Protein AF-A0A7S0VDM8-F1 (afdb_monomer_lite)

Foldseek 3Di:
DAAAAEWDKDAPDQEAEDEAPPFKDKDQQRIGTPGGPDDPGDPVSVPWQKAKDKDFDPPFDCVQFAPDDWGQDSNGMIMGGTDHPHWAKTKIWMWMAIDPDCPPNHDGIDGTRIHMYGHDYDDDDDDDDDDPDPPPPPDPDD

Structure (mmCIF, N/CA/C/O backbone):
data_AF-A0A7S0VDM8-F1
#
_entry.id   AF-A0A7S0VDM8-F1
#
loop_
_atom_site.group_PDB
_atom_site.id
_atom_site.type_symbol
_atom_site.label_atom_id
_atom_site.label_alt_id
_atom_site.label_comp_id
_atom_site.label_asym_id
_atom_site.label_entity_id
_atom_site.label_seq_id
_atom_site.pdbx_PDB_ins_code
_atom_site.Cartn_x
_atom_site.Cartn_y
_atom_site.Cartn_z
_atom_site.occupancy
_atom_site.B_iso_or_equiv
_atom_site.auth_seq_id
_atom_site.auth_comp_id
_atom_site.auth_asym_id
_atom_site.auth_atom_id
_atom_site.pdbx_PDB_model_num
ATOM 1 N N . THR A 1 1 ? 18.627 -6.618 -29.955 1.00 68.62 1 THR A N 1
ATOM 2 C CA . THR A 1 1 ? 18.172 -7.361 -28.761 1.00 68.62 1 THR A CA 1
ATOM 3 C C . THR A 1 1 ? 17.054 -6.570 -28.115 1.00 68.62 1 THR A C 1
ATOM 5 O O . THR A 1 1 ? 17.016 -5.361 -28.305 1.00 68.62 1 THR A O 1
ATOM 8 N N . HIS A 1 2 ? 16.111 -7.232 -27.447 1.00 74.62 2 HIS A N 1
ATOM 9 C CA . HIS A 1 2 ? 15.037 -6.544 -26.723 1.00 74.62 2 HIS A CA 1
ATOM 10 C C . HIS A 1 2 ? 15.584 -5.845 -25.465 1.00 74.62 2 HIS A C 1
ATOM 12 O O . HIS A 1 2 ? 16.539 -6.347 -24.862 1.00 74.62 2 HIS A O 1
ATOM 18 N N . VAL A 1 3 ? 14.975 -4.719 -25.083 1.00 82.69 3 VAL A N 1
ATOM 19 C CA . VAL A 1 3 ? 15.258 -3.961 -23.854 1.00 82.69 3 VAL A CA 1
ATOM 20 C C . VAL A 1 3 ? 13.931 -3.752 -23.133 1.00 82.69 3 VAL A C 1
ATOM 22 O O . VAL A 1 3 ? 13.029 -3.174 -23.727 1.00 82.69 3 VAL A O 1
ATOM 25 N N . ASN A 1 4 ? 13.819 -4.224 -21.892 1.00 84.44 4 ASN A N 1
ATOM 26 C CA . ASN A 1 4 ? 12.605 -4.071 -21.090 1.00 84.44 4 ASN A CA 1
ATOM 27 C C . ASN A 1 4 ? 12.342 -2.606 -20.725 1.00 84.44 4 ASN A C 1
ATOM 29 O O . ASN A 1 4 ? 13.269 -1.923 -20.281 1.00 84.44 4 ASN A O 1
ATOM 33 N N . GLN A 1 5 ? 11.109 -2.130 -20.858 1.00 83.88 5 GLN A N 1
ATOM 34 C CA . GLN A 1 5 ? 10.720 -0.819 -20.349 1.00 83.88 5 GLN A CA 1
ATOM 35 C C . GLN A 1 5 ? 9.987 -0.910 -19.013 1.00 83.88 5 GLN A C 1
ATOM 37 O O . GLN A 1 5 ? 9.049 -1.679 -18.859 1.00 83.88 5 GLN A O 1
ATOM 42 N N . ALA A 1 6 ? 10.372 -0.023 -18.090 1.00 84.94 6 ALA A N 1
ATOM 43 C CA . ALA A 1 6 ? 9.760 0.058 -16.771 1.00 84.94 6 ALA A CA 1
ATOM 44 C C . ALA A 1 6 ? 8.237 0.255 -16.843 1.00 84.94 6 ALA A C 1
ATOM 46 O O . ALA A 1 6 ? 7.742 1.050 -17.661 1.00 84.94 6 ALA A O 1
ATOM 47 N N . PRO A 1 7 ? 7.488 -0.364 -15.918 1.00 88.38 7 PRO A N 1
ATOM 48 C CA . PRO A 1 7 ? 6.061 -0.159 -15.837 1.00 88.38 7 PRO A CA 1
ATOM 49 C C . PRO A 1 7 ? 5.757 1.232 -15.271 1.00 88.38 7 PRO A C 1
ATOM 51 O O . PRO A 1 7 ? 6.595 1.904 -14.662 1.00 88.38 7 PRO A O 1
ATOM 54 N N . SER A 1 8 ? 4.510 1.671 -15.430 1.00 87.12 8 SER A N 1
ATOM 55 C CA . SER A 1 8 ? 4.005 2.854 -14.737 1.00 87.12 8 SER A CA 1
ATOM 56 C C . SER A 1 8 ? 2.575 2.642 -14.265 1.00 87.12 8 SER A C 1
ATOM 58 O O . SER A 1 8 ? 1.845 1.789 -14.772 1.00 87.12 8 SER A O 1
ATOM 60 N N . PHE A 1 9 ? 2.165 3.403 -13.261 1.00 90.12 9 PHE A N 1
ATOM 61 C CA . PHE A 1 9 ? 0.812 3.345 -12.734 1.00 90.12 9 PHE A CA 1
ATOM 62 C C . PHE A 1 9 ? 0.418 4.696 -12.147 1.00 90.12 9 PHE A C 1
ATOM 64 O O . PHE A 1 9 ? 1.268 5.461 -11.691 1.00 90.12 9 PHE A O 1
ATOM 71 N N . GLY A 1 10 ? -0.877 4.989 -12.182 1.00 89.81 10 GLY A N 1
ATOM 72 C CA . GLY A 1 10 ? -1.482 6.054 -11.389 1.00 89.81 10 GLY A CA 1
ATOM 73 C C . GLY A 1 10 ? -2.213 5.466 -10.189 1.00 89.81 10 GLY A C 1
ATOM 74 O O . GLY A 1 10 ? -2.663 4.320 -10.245 1.00 89.81 10 GLY A O 1
ATOM 75 N N . THR A 1 11 ? -2.371 6.249 -9.126 1.00 91.62 11 THR A N 1
ATOM 76 C CA . THR A 1 11 ? -3.289 5.926 -8.028 1.00 91.62 11 THR A CA 1
ATOM 77 C C . THR A 1 11 ? -4.467 6.896 -8.024 1.00 91.62 11 THR A C 1
ATOM 79 O O . THR A 1 11 ? -4.327 8.056 -8.408 1.00 91.62 11 THR A O 1
ATOM 82 N N . GLN A 1 12 ? -5.640 6.434 -7.593 1.00 89.81 12 GLN A N 1
ATOM 83 C CA . GLN A 1 12 ? -6.819 7.290 -7.416 1.00 89.81 12 GLN A CA 1
ATOM 84 C C . GLN A 1 12 ? -6.624 8.313 -6.290 1.00 89.81 12 GLN A C 1
ATOM 86 O O . GLN A 1 12 ? -7.173 9.409 -6.346 1.00 89.81 12 GLN A O 1
ATOM 91 N N . SER A 1 13 ? -5.845 7.946 -5.272 1.00 92.12 13 SER A N 1
ATOM 92 C CA . SER A 1 13 ? -5.469 8.800 -4.148 1.00 92.12 13 SER A CA 1
ATOM 93 C C . SER A 1 13 ? -4.075 8.418 -3.644 1.00 92.12 13 SER A C 1
ATOM 95 O O . SER A 1 13 ? -3.599 7.307 -3.887 1.00 92.12 13 SER A O 1
ATOM 97 N N . GLN A 1 14 ? -3.422 9.336 -2.933 1.00 92.62 14 GLN A N 1
ATOM 98 C CA . GLN A 1 14 ? -2.223 9.057 -2.132 1.00 92.62 14 GLN A CA 1
ATOM 99 C C . GLN A 1 14 ? -2.544 8.946 -0.638 1.00 92.62 14 GLN A C 1
ATOM 101 O O . GLN A 1 14 ? -1.682 8.552 0.138 1.00 92.62 14 GLN A O 1
ATOM 106 N N . ASP A 1 15 ? -3.786 9.228 -0.248 1.00 95.06 15 ASP A N 1
ATOM 107 C CA . ASP A 1 15 ? -4.271 9.131 1.122 1.00 95.06 15 ASP A CA 1
ATOM 108 C C . ASP A 1 15 ? -5.532 8.263 1.153 1.00 95.06 15 ASP A C 1
ATOM 110 O O . ASP A 1 15 ? -6.509 8.516 0.440 1.00 95.06 15 ASP A O 1
ATOM 114 N N . VAL A 1 16 ? -5.497 7.210 1.962 1.00 95.75 16 VAL A N 1
ATOM 115 C CA . VAL A 1 16 ? -6.582 6.240 2.120 1.00 95.75 16 VAL A CA 1
ATOM 116 C C . VAL A 1 16 ? -7.003 6.216 3.578 1.00 95.75 16 VAL A C 1
ATOM 118 O O . VAL A 1 16 ? -6.170 6.025 4.460 1.00 95.75 16 VAL A O 1
ATOM 121 N N . GLU A 1 17 ? -8.298 6.381 3.835 1.00 95.25 17 GLU A N 1
ATOM 122 C CA . GLU A 1 17 ? -8.863 6.295 5.179 1.00 95.25 17 GLU A CA 1
ATOM 123 C C . GLU A 1 17 ? -9.666 5.005 5.351 1.00 95.25 17 GLU A C 1
ATOM 125 O O . GLU A 1 17 ? -10.490 4.645 4.508 1.00 95.25 17 GLU A O 1
ATOM 130 N N . VAL A 1 18 ? -9.424 4.308 6.460 1.00 95.69 18 VAL A N 1
ATOM 131 C CA . VAL A 1 18 ? -10.121 3.074 6.822 1.00 95.69 18 VAL A CA 1
ATOM 132 C C . VAL A 1 18 ? -10.518 3.132 8.298 1.00 95.69 18 VAL A C 1
ATOM 134 O O . VAL A 1 18 ? -9.663 3.395 9.136 1.00 95.69 18 VAL A O 1
ATOM 137 N N . PRO A 1 19 ? -11.777 2.870 8.676 1.00 93.94 19 PRO A N 1
ATOM 138 C CA . PRO A 1 19 ? -12.147 2.810 10.087 1.00 93.94 19 PRO A CA 1
ATOM 139 C C . PRO A 1 19 ? -11.452 1.646 10.805 1.00 93.94 19 PRO A C 1
ATOM 141 O O . PRO A 1 19 ? -11.382 0.539 10.266 1.00 93.94 19 PRO A O 1
ATOM 144 N N . GLN A 1 20 ? -10.995 1.844 12.045 1.00 92.12 20 GLN A N 1
ATOM 145 C CA . GLN A 1 20 ? -10.544 0.722 12.871 1.00 92.12 20 GLN A CA 1
ATOM 146 C C . GLN A 1 20 ? -11.669 -0.313 13.000 1.00 92.12 20 GLN A C 1
ATOM 148 O O . GLN A 1 20 ? -12.852 0.035 13.065 1.00 92.12 20 GLN A O 1
ATOM 153 N N . ASN A 1 21 ? -11.302 -1.591 13.072 1.00 90.19 21 ASN A N 1
ATOM 154 C CA . ASN A 1 21 ? -12.243 -2.713 13.136 1.00 90.19 21 ASN A CA 1
ATOM 155 C C . ASN A 1 21 ? -13.138 -2.890 11.890 1.00 90.19 21 ASN A C 1
ATOM 157 O O . ASN A 1 21 ? -14.109 -3.643 11.960 1.00 90.19 21 ASN A O 1
ATOM 161 N N . SER A 1 22 ? -12.830 -2.261 10.744 1.00 88.25 22 SER A N 1
ATOM 162 C CA . SER A 1 22 ? -13.581 -2.472 9.491 1.00 88.25 22 SER A CA 1
ATOM 163 C C . SER A 1 22 ? -13.435 -3.885 8.908 1.00 88.25 22 SER A C 1
ATOM 165 O O . SER A 1 22 ? -14.129 -4.234 7.954 1.00 88.25 22 SER A O 1
ATOM 167 N N . GLY A 1 23 ? -12.542 -4.711 9.462 1.00 86.00 23 GLY A N 1
ATOM 168 C CA . GLY A 1 23 ? -12.176 -5.994 8.876 1.00 86.00 23 GLY A CA 1
ATOM 169 C C . GLY A 1 23 ? -11.306 -5.758 7.648 1.00 86.00 23 GLY A C 1
ATOM 170 O O . GLY A 1 23 ? -10.162 -5.348 7.799 1.00 86.00 23 GLY A O 1
ATOM 171 N N . GLY A 1 24 ? -11.840 -6.014 6.450 1.00 90.69 24 GLY A N 1
ATOM 172 C CA . GLY A 1 24 ? -11.172 -5.738 5.177 1.00 90.69 24 GLY A CA 1
ATOM 173 C C . GLY A 1 24 ? -11.949 -4.745 4.325 1.00 90.69 24 GLY A C 1
ATOM 174 O O . GLY A 1 24 ? -13.117 -4.974 4.022 1.00 90.69 24 GLY A O 1
ATOM 175 N N . THR A 1 25 ? -11.275 -3.671 3.921 1.00 95.81 25 THR A N 1
ATOM 176 C CA . THR A 1 25 ? -11.815 -2.653 3.016 1.00 95.81 25 THR A CA 1
ATOM 177 C C . THR A 1 25 ? -11.140 -2.770 1.656 1.00 95.81 25 THR A C 1
ATOM 179 O O . THR A 1 25 ? -9.911 -2.836 1.577 1.00 95.81 25 THR A O 1
ATOM 182 N N . GLU A 1 26 ? -11.943 -2.783 0.593 1.00 96.50 26 GLU A N 1
ATOM 183 C CA . GLU A 1 26 ? -11.479 -2.889 -0.792 1.00 96.50 26 GLU A CA 1
ATOM 184 C C . GLU A 1 26 ? -11.707 -1.574 -1.546 1.00 96.50 26 GLU A C 1
ATOM 186 O O . GLU A 1 26 ? -12.794 -0.997 -1.502 1.00 96.50 26 GLU A O 1
ATOM 191 N N . PHE A 1 27 ? -10.689 -1.127 -2.277 1.00 96.00 27 PHE A N 1
ATOM 192 C CA . PHE A 1 27 ? -10.737 0.046 -3.145 1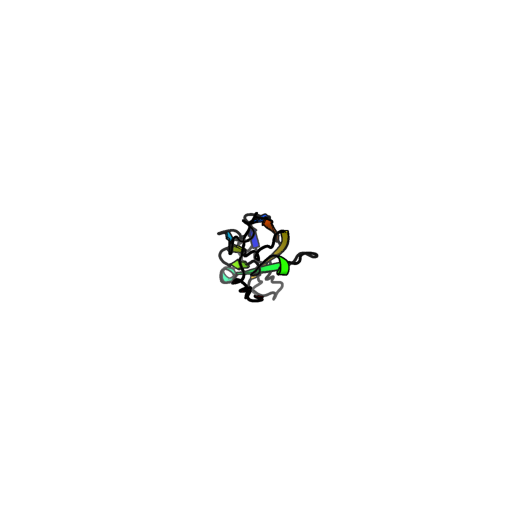.00 96.00 27 PHE A CA 1
ATOM 193 C C . PHE A 1 27 ? -10.503 -0.406 -4.589 1.00 96.00 27 PHE A C 1
ATOM 195 O O . PHE A 1 27 ? -9.366 -0.559 -5.045 1.00 96.00 27 PHE A O 1
ATOM 202 N N . ALA A 1 28 ? -11.596 -0.684 -5.301 1.00 94.50 28 ALA A N 1
ATOM 203 C CA . ALA A 1 28 ? -11.546 -1.136 -6.687 1.00 94.50 28 ALA A CA 1
ATOM 204 C C . ALA A 1 28 ? -11.005 -0.036 -7.616 1.00 94.50 28 ALA A C 1
ATOM 206 O O . ALA A 1 28 ? -11.402 1.125 -7.527 1.00 94.50 28 ALA A O 1
ATOM 207 N N . GLY A 1 29 ? -10.107 -0.413 -8.530 1.00 91.19 29 GLY A N 1
ATOM 208 C CA . GLY A 1 29 ? -9.478 0.526 -9.465 1.00 91.19 29 GLY A CA 1
ATOM 209 C C . GLY A 1 29 ? -8.538 1.540 -8.805 1.00 91.19 29 GLY A C 1
ATOM 210 O O . GLY A 1 29 ? -8.209 2.543 -9.436 1.00 91.19 29 GLY A O 1
ATOM 211 N N . PHE A 1 30 ? -8.116 1.296 -7.558 1.00 94.62 30 PHE A N 1
ATOM 212 C CA . PHE A 1 30 ? -7.226 2.180 -6.808 1.00 94.62 30 PHE A CA 1
ATOM 213 C C . PHE A 1 30 ? -5.930 2.472 -7.564 1.00 94.62 30 PHE A C 1
ATOM 215 O O . PHE A 1 30 ? -5.570 3.634 -7.722 1.00 94.62 30 PHE A O 1
ATOM 222 N N . ALA A 1 31 ? -5.245 1.437 -8.049 1.00 93.75 31 ALA A N 1
ATOM 223 C CA . ALA A 1 31 ? -4.115 1.580 -8.951 1.00 93.75 31 ALA A CA 1
ATOM 224 C C . ALA A 1 31 ? -4.581 1.334 -10.387 1.00 93.75 31 ALA A C 1
ATOM 226 O O . ALA A 1 31 ? -5.220 0.330 -10.681 1.00 93.75 31 ALA A O 1
ATOM 227 N N . THR A 1 32 ? -4.244 2.237 -11.298 1.00 91.25 32 THR A N 1
ATOM 228 C CA . THR A 1 32 ? -4.456 2.045 -12.733 1.00 91.25 32 THR A CA 1
ATOM 229 C C . THR A 1 32 ? -3.094 1.831 -13.382 1.00 91.25 32 THR A C 1
ATOM 231 O O . THR A 1 32 ? -2.345 2.802 -13.533 1.00 91.25 32 THR A O 1
ATOM 234 N N . PRO A 1 33 ? -2.734 0.583 -13.735 1.00 82.06 33 PRO A N 1
ATOM 235 C CA . PRO A 1 33 ? -1.544 0.317 -14.524 1.00 82.06 33 PRO A CA 1
ATOM 236 C C . PRO A 1 33 ? -1.629 1.057 -15.856 1.00 82.06 33 PRO A C 1
ATOM 238 O O . PRO A 1 33 ? -2.444 0.726 -16.717 1.00 82.06 33 PRO A O 1
ATOM 241 N N . ASN A 1 34 ? -0.763 2.044 -16.037 1.00 76.56 34 ASN A N 1
ATOM 242 C CA . ASN A 1 34 ? -0.523 2.637 -17.338 1.00 76.56 34 ASN A CA 1
ATOM 243 C C . ASN A 1 34 ? 0.641 1.850 -17.899 1.00 76.56 34 ASN A C 1
ATOM 245 O O . ASN A 1 34 ? 1.804 2.140 -17.604 1.00 76.56 34 ASN A O 1
ATOM 249 N N . LYS A 1 35 ? 0.329 0.768 -18.608 1.00 64.81 35 LYS A N 1
ATOM 250 C CA . LYS A 1 35 ? 1.399 -0.060 -19.128 1.00 64.81 35 LYS A CA 1
ATOM 251 C C . LYS A 1 35 ? 2.305 0.816 -20.024 1.00 64.81 35 LYS A C 1
ATOM 253 O O . LYS A 1 35 ? 1.803 1.556 -20.870 1.00 64.81 35 LYS A O 1
ATOM 258 N N . TRP A 1 36 ? 3.606 0.775 -19.718 1.00 64.81 36 TRP A N 1
ATOM 259 C CA . TRP A 1 36 ? 4.755 1.370 -20.425 1.00 64.81 36 TRP A CA 1
ATOM 260 C C . TRP A 1 36 ? 4.627 2.879 -20.735 1.00 64.81 36 TRP A C 1
ATOM 262 O O . TRP A 1 36 ? 4.097 3.297 -21.764 1.00 64.81 36 TRP A O 1
ATOM 272 N N . ALA A 1 37 ? 5.178 3.721 -19.849 1.00 50.72 37 ALA A N 1
ATOM 273 C CA . ALA A 1 37 ? 5.112 5.193 -19.903 1.00 50.72 37 ALA A CA 1
ATOM 274 C C . ALA A 1 37 ? 5.774 5.859 -21.130 1.00 50.72 37 ALA A C 1
ATOM 276 O O . ALA A 1 37 ? 5.746 7.084 -21.248 1.00 50.72 37 ALA A O 1
ATOM 277 N N . SER A 1 38 ? 6.372 5.098 -22.048 1.00 46.66 38 SER A N 1
ATOM 278 C CA . SER A 1 38 ? 7.155 5.643 -23.160 1.00 46.66 38 SER A CA 1
ATOM 279 C C . SER A 1 38 ? 6.799 4.919 -24.454 1.00 46.66 38 SER A C 1
ATOM 281 O O . SER A 1 38 ? 7.143 3.759 -24.607 1.00 46.66 38 SER A O 1
ATOM 283 N N . MET A 1 39 ? 6.107 5.602 -25.375 1.00 46.12 39 MET A N 1
ATOM 284 C CA . MET A 1 39 ? 5.930 5.213 -26.786 1.00 46.12 39 MET A CA 1
ATOM 285 C C . MET A 1 39 ? 5.776 3.706 -27.030 1.00 46.12 39 MET A C 1
ATOM 287 O O . MET A 1 39 ? 6.705 3.108 -27.550 1.00 46.12 39 MET A O 1
ATOM 291 N N . LYS A 1 40 ? 4.605 3.131 -26.710 1.00 42.28 40 LYS A N 1
ATOM 292 C CA . LYS A 1 40 ? 4.164 1.797 -27.161 1.00 42.28 40 LYS A CA 1
ATOM 293 C C . LYS A 1 40 ? 5.349 0.824 -27.257 1.00 42.28 40 LYS A C 1
ATOM 295 O O . LYS A 1 40 ? 5.882 0.616 -28.353 1.00 42.28 40 LYS A O 1
ATOM 300 N N . GLY A 1 41 ? 5.785 0.304 -26.110 1.00 52.12 41 GLY A N 1
ATOM 301 C CA . GLY A 1 41 ? 6.821 -0.719 -26.074 1.00 52.12 41 GLY A CA 1
ATOM 302 C C . GLY A 1 41 ? 6.551 -1.810 -27.110 1.00 52.12 41 GLY A C 1
ATOM 303 O O . GLY A 1 41 ? 5.408 -1.973 -27.569 1.00 52.12 41 GLY A O 1
ATOM 304 N N . PRO A 1 42 ? 7.586 -2.519 -27.583 1.00 60.19 42 PRO A N 1
ATOM 305 C CA . PRO A 1 42 ? 7.376 -3.537 -28.595 1.00 60.19 42 PRO A CA 1
ATOM 306 C C . PRO A 1 42 ? 6.304 -4.527 -28.084 1.00 60.19 42 PRO A C 1
ATOM 308 O O . PRO A 1 42 ? 6.241 -4.786 -26.883 1.00 60.19 42 PRO A O 1
ATOM 311 N N . PRO A 1 43 ? 5.424 -5.071 -28.951 1.00 61.97 43 PRO A N 1
ATOM 312 C CA . PRO A 1 43 ? 4.225 -5.821 -28.535 1.00 61.97 43 PRO A CA 1
ATOM 313 C C . PRO A 1 43 ? 4.470 -6.978 -27.550 1.00 61.97 43 PRO A C 1
ATOM 315 O O . PRO A 1 43 ? 3.545 -7.491 -26.929 1.00 61.97 43 PRO A O 1
ATOM 318 N N . ASN A 1 44 ? 5.721 -7.416 -27.419 1.00 65.69 44 ASN A N 1
ATOM 319 C CA . ASN A 1 44 ? 6.161 -8.418 -26.461 1.00 65.69 44 ASN A CA 1
ATOM 320 C C . ASN A 1 44 ? 6.262 -7.916 -25.002 1.00 65.69 44 ASN A C 1
ATOM 322 O O . ASN A 1 44 ? 6.662 -8.704 -24.150 1.00 65.69 44 ASN A O 1
ATOM 326 N N . GLU A 1 45 ? 5.900 -6.668 -24.698 1.00 70.56 45 GLU A N 1
ATOM 327 C CA . GLU A 1 45 ? 5.744 -6.171 -23.320 1.00 70.56 45 GLU A CA 1
ATOM 328 C C . GLU A 1 45 ? 4.305 -6.297 -22.789 1.00 70.56 45 GLU A C 1
ATOM 330 O O . GLU A 1 45 ? 4.075 -6.278 -21.580 1.00 70.56 45 GLU A O 1
ATOM 335 N N . ASP A 1 46 ? 3.320 -6.523 -23.667 1.00 70.25 46 ASP A N 1
ATOM 336 C CA . ASP A 1 46 ? 1.913 -6.705 -23.276 1.00 70.25 46 ASP A CA 1
ATOM 337 C C . ASP A 1 46 ? 1.691 -7.939 -22.393 1.00 70.25 46 ASP A C 1
ATOM 339 O O . ASP A 1 46 ? 0.750 -7.973 -21.590 1.00 70.25 46 ASP A O 1
ATOM 343 N N . VAL A 1 47 ? 2.577 -8.928 -22.539 1.00 72.75 47 VAL A N 1
ATOM 344 C CA . VAL A 1 47 ? 2.540 -10.235 -21.870 1.00 72.75 47 VAL A CA 1
ATOM 345 C C . VAL A 1 47 ? 3.272 -10.264 -20.529 1.00 72.75 47 VAL A C 1
ATOM 347 O O . VAL A 1 47 ? 3.238 -11.290 -19.849 1.00 72.75 47 VAL A O 1
ATOM 350 N N . GLN A 1 48 ? 3.929 -9.173 -20.135 1.00 78.75 48 GLN A N 1
ATOM 351 C CA . GLN A 1 48 ? 4.613 -9.110 -18.849 1.00 78.75 48 GLN A CA 1
ATOM 352 C C . GLN A 1 48 ? 3.608 -9.049 -17.695 1.00 78.75 48 GLN A C 1
ATOM 354 O O . GLN A 1 48 ? 2.563 -8.391 -17.773 1.00 78.75 48 GLN A O 1
ATOM 359 N N . ALA A 1 49 ? 3.921 -9.774 -16.624 1.00 84.81 49 ALA A N 1
ATOM 360 C CA . ALA A 1 49 ? 3.115 -9.804 -15.413 1.00 84.81 49 ALA A CA 1
ATOM 361 C C . ALA A 1 49 ? 3.471 -8.608 -14.531 1.00 84.81 49 ALA A C 1
ATOM 363 O O . ALA A 1 49 ? 4.648 -8.310 -14.377 1.00 84.81 49 ALA A O 1
ATOM 364 N N . LEU A 1 50 ? 2.460 -7.962 -13.946 1.00 88.19 50 LEU A N 1
ATOM 365 C CA . LEU A 1 50 ? 2.635 -6.808 -13.069 1.00 88.19 50 LEU A CA 1
ATOM 366 C C . LEU A 1 50 ? 2.339 -7.183 -11.616 1.00 88.19 50 LEU A C 1
ATOM 368 O O . LEU A 1 50 ? 1.275 -7.731 -11.316 1.00 88.19 50 LEU A O 1
ATOM 372 N N . GLU A 1 51 ? 3.252 -6.821 -10.729 1.00 92.75 51 GLU A N 1
ATOM 373 C CA . GLU A 1 51 ? 3.128 -6.905 -9.278 1.00 92.75 51 GLU A CA 1
ATOM 374 C C . GLU A 1 51 ? 3.267 -5.507 -8.660 1.00 92.75 51 GLU A C 1
ATOM 376 O O . GLU A 1 51 ? 3.913 -4.627 -9.228 1.00 92.75 51 GLU A O 1
ATOM 381 N N . PHE A 1 52 ? 2.664 -5.293 -7.490 1.00 93.94 52 PHE A N 1
ATOM 382 C CA . PHE A 1 52 ? 2.853 -4.080 -6.701 1.00 93.94 52 PHE A CA 1
ATOM 383 C C . PHE A 1 52 ? 3.589 -4.404 -5.408 1.00 93.94 52 PHE A C 1
ATOM 385 O O . PHE A 1 52 ? 3.154 -5.251 -4.630 1.00 93.94 52 PHE A O 1
ATOM 392 N N . VAL A 1 53 ? 4.682 -3.690 -5.170 1.00 94.00 53 VAL A N 1
ATOM 393 C CA . VAL A 1 53 ? 5.545 -3.866 -4.005 1.00 94.00 53 VAL A CA 1
ATOM 394 C C . VAL A 1 53 ? 5.346 -2.691 -3.059 1.00 94.00 53 VAL A C 1
ATOM 396 O O . VAL A 1 53 ? 5.352 -1.534 -3.482 1.00 94.00 53 VAL A O 1
ATOM 399 N N . PHE A 1 54 ? 5.168 -3.002 -1.777 1.00 93.19 54 PHE A N 1
ATOM 400 C CA . PHE A 1 54 ? 5.063 -2.031 -0.694 1.00 93.19 54 PHE A CA 1
ATOM 401 C C . PHE A 1 54 ? 6.374 -1.998 0.093 1.00 93.19 54 PHE A C 1
ATOM 403 O O . PHE A 1 54 ? 6.780 -3.002 0.675 1.00 93.19 54 PHE A O 1
ATOM 410 N N . GLU A 1 55 ? 6.996 -0.829 0.162 1.00 91.44 55 GLU A N 1
ATOM 411 C CA . GLU A 1 55 ? 8.116 -0.527 1.049 1.00 91.44 55 GLU A CA 1
ATOM 412 C C . GLU A 1 55 ? 7.636 0.419 2.152 1.00 91.44 55 GLU A C 1
ATOM 414 O O . GLU A 1 55 ? 6.874 1.355 1.906 1.00 91.44 55 GLU A O 1
ATOM 419 N N . TYR A 1 56 ? 8.060 0.192 3.391 1.00 86.81 56 TYR A N 1
ATOM 420 C CA . TYR A 1 56 ? 7.704 1.085 4.492 1.00 86.81 56 TYR A CA 1
ATOM 421 C C . TYR A 1 56 ? 8.558 2.346 4.434 1.00 86.81 56 TYR A C 1
ATOM 423 O O . TYR A 1 56 ? 9.778 2.269 4.298 1.00 86.81 56 TYR A O 1
ATOM 431 N N . ALA A 1 57 ? 7.928 3.512 4.570 1.00 80.38 57 ALA A N 1
ATOM 432 C CA . ALA A 1 57 ? 8.685 4.741 4.750 1.00 80.38 57 ALA A CA 1
ATOM 433 C C . ALA A 1 57 ? 9.378 4.725 6.125 1.00 80.38 57 ALA A C 1
ATOM 435 O O . ALA A 1 57 ? 8.787 4.265 7.109 1.00 80.38 57 ALA A O 1
ATOM 436 N N . GLU A 1 58 ? 10.606 5.247 6.203 1.00 74.50 58 GLU A N 1
ATOM 437 C CA . GLU A 1 58 ? 11.374 5.318 7.453 1.00 74.50 58 GLU A CA 1
ATOM 438 C C . GLU A 1 58 ? 10.542 5.901 8.609 1.00 74.50 58 GLU A C 1
ATOM 440 O O . GLU A 1 58 ? 9.831 6.896 8.453 1.00 74.50 58 GLU A O 1
ATOM 445 N N . GLY A 1 59 ? 10.621 5.261 9.781 1.00 69.25 59 GLY A N 1
ATOM 446 C CA . GLY A 1 59 ? 9.872 5.664 10.976 1.00 69.25 59 GLY A CA 1
ATOM 447 C C . GLY A 1 59 ? 8.417 5.183 11.035 1.00 69.25 59 GLY A C 1
ATOM 448 O O . GLY A 1 59 ? 7.711 5.543 11.975 1.00 69.25 59 GLY A O 1
ATOM 449 N N . SER A 1 60 ? 7.966 4.364 10.080 1.00 70.56 60 SER A N 1
ATOM 450 C CA . SER A 1 60 ? 6.647 3.720 10.122 1.00 70.56 60 SER A CA 1
ATOM 451 C C . SER A 1 60 ? 6.741 2.297 10.693 1.00 70.56 60 SER A C 1
ATOM 453 O O . SER A 1 60 ? 7.601 1.531 10.265 1.00 70.56 60 SER A O 1
ATOM 455 N N . ASP A 1 61 ? 5.842 1.922 11.613 1.00 71.75 61 ASP A N 1
ATOM 456 C CA . ASP A 1 61 ? 5.694 0.537 12.101 1.00 71.75 61 ASP A CA 1
ATOM 457 C C . ASP A 1 61 ? 4.313 -0.037 11.706 1.00 71.75 61 ASP A C 1
ATOM 459 O O . ASP A 1 61 ? 3.324 0.117 12.429 1.00 71.75 61 ASP A O 1
ATOM 463 N N . PRO A 1 62 ? 4.211 -0.674 10.530 1.00 72.06 62 PRO A N 1
ATOM 464 C CA . PRO A 1 62 ? 2.961 -1.197 9.978 1.00 72.06 62 PRO A CA 1
ATOM 465 C C . PRO A 1 62 ? 2.486 -2.474 10.673 1.00 72.06 62 PRO A C 1
ATOM 467 O O . PRO A 1 62 ? 1.284 -2.744 10.680 1.00 72.06 62 PRO A O 1
ATOM 470 N N . ALA A 1 63 ? 3.398 -3.255 11.270 1.00 74.12 63 ALA A N 1
ATOM 471 C CA . ALA A 1 63 ? 3.057 -4.501 11.964 1.00 74.12 63 ALA A CA 1
ATOM 472 C C . ALA A 1 63 ? 2.158 -4.236 13.180 1.00 74.12 63 ALA A C 1
ATOM 474 O O . ALA A 1 63 ? 1.434 -5.107 13.657 1.00 74.12 63 ALA A O 1
ATOM 475 N N . LEU A 1 64 ? 2.184 -2.998 13.666 1.00 80.44 64 LEU A N 1
ATOM 476 C CA . LEU A 1 64 ? 1.333 -2.517 14.731 1.00 80.44 64 LEU A CA 1
ATOM 477 C C . LEU A 1 64 ? -0.052 -2.054 14.252 1.00 80.44 64 LEU A C 1
ATOM 479 O O . LEU A 1 64 ? -0.950 -1.958 15.081 1.00 80.44 64 LEU A O 1
ATOM 483 N N . LEU A 1 65 ? -0.267 -1.770 12.968 1.00 90.12 65 LEU A N 1
ATOM 484 C CA . LEU A 1 65 ? -1.511 -1.146 12.502 1.00 90.12 65 LEU A CA 1
ATOM 485 C C . LEU A 1 65 ? -2.433 -2.097 11.728 1.00 90.12 65 LEU A C 1
ATOM 487 O O . LEU A 1 65 ? -3.651 -1.914 11.746 1.00 90.12 65 LEU A O 1
ATOM 491 N N . PHE A 1 66 ? -1.881 -3.129 11.090 1.00 93.00 66 PHE A N 1
ATOM 492 C CA . PHE A 1 66 ? -2.631 -4.014 10.198 1.00 93.00 66 PHE A CA 1
ATOM 493 C C . PHE A 1 66 ? -2.633 -5.471 10.672 1.00 93.00 66 PHE A C 1
ATOM 495 O O . PHE A 1 66 ? -1.637 -5.960 11.200 1.00 93.00 66 PHE A O 1
ATOM 502 N N . ALA A 1 67 ? -3.762 -6.162 10.484 1.00 92.62 67 ALA A N 1
ATOM 503 C CA . ALA A 1 67 ? -3.877 -7.602 10.720 1.00 92.62 67 ALA A CA 1
ATOM 504 C C . ALA A 1 67 ? -3.185 -8.403 9.605 1.00 92.62 67 ALA A C 1
ATOM 506 O O . ALA A 1 67 ? -2.486 -9.369 9.889 1.00 92.62 67 ALA A O 1
ATOM 507 N N . ASP A 1 68 ? -3.344 -7.939 8.361 1.00 91.69 68 ASP A N 1
ATOM 508 C CA . ASP A 1 68 ? -2.608 -8.389 7.180 1.00 91.69 68 ASP A CA 1
ATOM 509 C C . ASP A 1 68 ? -1.951 -7.168 6.528 1.00 91.69 68 ASP A C 1
ATOM 511 O O . ASP A 1 68 ? -2.557 -6.094 6.486 1.00 91.69 68 ASP A O 1
ATOM 515 N N . ALA A 1 69 ? -0.750 -7.319 5.966 1.00 91.31 69 ALA A N 1
ATOM 516 C CA . ALA A 1 69 ? -0.122 -6.237 5.210 1.00 91.31 69 ALA A CA 1
ATOM 517 C C . ALA A 1 69 ? -1.042 -5.753 4.061 1.00 91.31 69 ALA A C 1
ATOM 519 O O . ALA A 1 69 ? -1.649 -6.590 3.384 1.00 91.31 69 ALA A O 1
ATOM 520 N N . PRO A 1 70 ? -1.150 -4.430 3.814 1.00 94.56 70 PRO A N 1
ATOM 521 C CA . PRO A 1 70 ? -1.887 -3.914 2.665 1.00 94.56 70 PRO A CA 1
ATOM 522 C C . PRO A 1 70 ? -1.362 -4.490 1.347 1.00 94.56 70 PRO A C 1
ATOM 524 O O . PRO A 1 70 ? -0.157 -4.678 1.183 1.00 94.56 70 PRO A O 1
ATOM 527 N N . VAL A 1 71 ? -2.266 -4.742 0.401 1.00 94.88 71 VAL A N 1
ATOM 528 C CA . VAL A 1 71 ? -1.929 -5.330 -0.903 1.00 94.88 71 VAL A CA 1
ATOM 529 C C . VAL A 1 71 ? -2.654 -4.606 -2.027 1.00 94.88 71 VAL A C 1
ATOM 531 O O . VAL A 1 71 ? -3.829 -4.272 -1.893 1.00 94.88 71 VAL A O 1
ATOM 534 N N . ILE A 1 72 ? -1.969 -4.392 -3.152 1.00 95.81 72 ILE A N 1
ATOM 535 C CA . ILE A 1 72 ? -2.598 -4.006 -4.420 1.00 95.81 72 ILE A CA 1
ATOM 536 C C . ILE A 1 72 ? -2.499 -5.198 -5.363 1.00 95.81 72 ILE A C 1
ATOM 538 O O . ILE A 1 72 ? -1.406 -5.653 -5.695 1.00 95.81 72 ILE A O 1
ATOM 542 N N . PHE A 1 73 ? -3.645 -5.711 -5.797 1.00 93.00 73 PHE A N 1
ATOM 543 C CA . PHE A 1 73 ? -3.693 -6.780 -6.788 1.00 93.00 73 PHE A CA 1
ATOM 544 C C . PHE A 1 73 ? -3.385 -6.251 -8.193 1.00 93.00 73 PHE A C 1
ATOM 546 O O . PHE A 1 73 ? -3.549 -5.067 -8.482 1.00 93.00 73 PHE A O 1
ATOM 553 N N . SER A 1 74 ? -3.006 -7.142 -9.110 1.00 88.19 74 SER A N 1
ATOM 554 C CA . SER A 1 74 ? -2.682 -6.791 -10.504 1.00 88.19 74 SER A CA 1
ATOM 555 C C . SER A 1 74 ? -3.843 -6.143 -11.272 1.00 88.19 74 SER A C 1
ATOM 557 O O . SER A 1 74 ? -3.616 -5.418 -12.238 1.00 88.19 74 SER A O 1
ATOM 559 N N . ASN A 1 75 ? -5.087 -6.352 -10.825 1.00 87.81 75 ASN A N 1
ATOM 560 C CA . ASN A 1 75 ? -6.272 -5.667 -11.349 1.00 87.81 75 ASN A CA 1
ATOM 561 C C . ASN A 1 75 ? -6.438 -4.225 -10.823 1.00 87.81 75 ASN A C 1
ATOM 563 O O . AS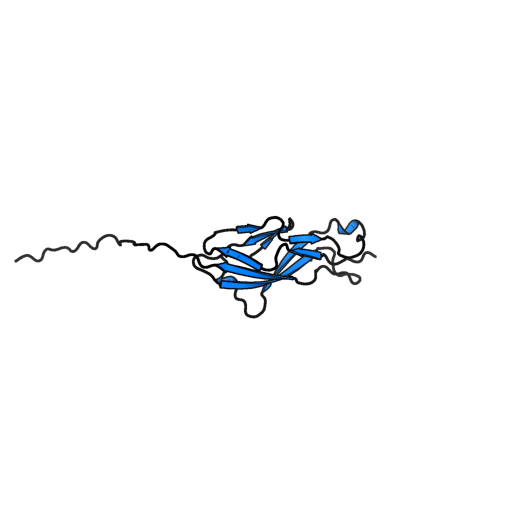N A 1 75 ? -7.425 -3.573 -11.155 1.00 87.81 75 ASN A O 1
ATOM 567 N N . GLY A 1 76 ? -5.522 -3.752 -9.974 1.00 91.75 76 GLY A N 1
ATOM 568 C CA . GLY A 1 76 ? -5.542 -2.414 -9.400 1.00 91.75 76 GLY A CA 1
ATOM 569 C C . GLY A 1 76 ? -6.298 -2.268 -8.081 1.00 91.75 76 GLY A C 1
ATOM 570 O O . GLY A 1 76 ? -6.413 -1.155 -7.576 1.00 91.75 76 GLY A O 1
ATOM 571 N N . THR A 1 77 ? -6.841 -3.346 -7.514 1.00 95.31 77 THR A N 1
ATOM 572 C CA . THR A 1 77 ? -7.622 -3.275 -6.268 1.00 95.31 77 THR A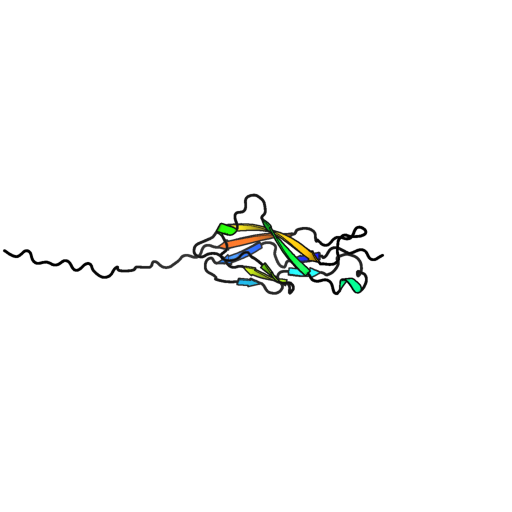 CA 1
ATOM 573 C C . THR A 1 77 ? -6.699 -3.222 -5.058 1.00 95.31 77 THR A C 1
ATOM 575 O O . THR A 1 77 ? -5.932 -4.159 -4.844 1.00 95.31 77 THR A O 1
ATOM 578 N N . LEU A 1 78 ? -6.801 -2.160 -4.255 1.00 97.00 78 LEU A N 1
ATOM 579 C CA . LEU A 1 78 ? -6.149 -2.070 -2.946 1.00 97.00 78 LEU A CA 1
ATOM 580 C C . LEU A 1 78 ? -7.034 -2.735 -1.889 1.00 97.00 78 LEU A C 1
ATOM 582 O O . LEU A 1 78 ? -8.220 -2.422 -1.793 1.00 97.00 78 LEU A O 1
ATOM 586 N N . VAL A 1 79 ? -6.449 -3.598 -1.064 1.00 96.75 79 VAL A N 1
ATOM 587 C CA . VAL A 1 79 ? -7.102 -4.187 0.108 1.00 96.75 79 VAL A CA 1
ATOM 588 C C . VAL A 1 79 ? -6.332 -3.811 1.362 1.00 96.75 79 VAL A C 1
ATOM 590 O O . VAL A 1 79 ? -5.117 -3.995 1.442 1.00 96.75 79 VAL A O 1
ATOM 593 N N . VAL A 1 80 ? -7.060 -3.293 2.349 1.00 96.62 80 VAL A N 1
ATOM 594 C CA . VAL A 1 80 ? -6.517 -2.871 3.643 1.00 96.62 80 VAL A CA 1
ATOM 595 C C . VAL A 1 80 ? -7.269 -3.580 4.758 1.00 96.62 80 VAL A C 1
ATOM 597 O O . VAL A 1 80 ? -8.501 -3.562 4.785 1.00 96.62 80 VAL A O 1
ATOM 600 N N . ARG A 1 81 ? -6.526 -4.178 5.696 1.00 95.50 81 ARG A N 1
ATOM 601 C CA . ARG A 1 81 ? -7.082 -4.857 6.872 1.00 95.50 81 ARG A CA 1
ATOM 602 C C . ARG A 1 81 ? -6.471 -4.332 8.166 1.00 95.50 81 ARG A C 1
ATOM 604 O O . ARG A 1 81 ? -5.415 -4.818 8.574 1.00 95.50 81 ARG A O 1
ATOM 611 N N . PRO A 1 82 ? -7.095 -3.339 8.820 1.00 94.69 82 PRO A N 1
ATOM 612 C CA . PRO A 1 82 ? -6.631 -2.862 10.115 1.00 94.69 82 PRO A CA 1
ATOM 613 C C . PRO A 1 82 ? -6.671 -3.965 11.178 1.00 94.69 82 PRO A C 1
ATOM 615 O O . PRO A 1 82 ? -7.578 -4.799 11.191 1.00 94.69 82 PRO A O 1
ATOM 618 N N . ALA A 1 83 ? -5.707 -3.951 12.095 1.00 93.00 83 ALA A N 1
ATOM 619 C CA . ALA A 1 83 ? -5.763 -4.782 13.291 1.00 93.00 83 ALA A CA 1
ATOM 620 C C . ALA A 1 83 ? -6.858 -4.282 14.249 1.00 93.00 83 ALA A C 1
ATOM 622 O O . ALA A 1 83 ? -7.189 -3.093 14.273 1.00 93.00 83 ALA A O 1
ATOM 623 N N . LEU A 1 84 ? -7.419 -5.193 15.050 1.00 91.81 84 LEU A N 1
ATOM 624 C CA . LEU A 1 84 ? -8.443 -4.832 16.031 1.00 91.81 84 LEU A CA 1
ATOM 625 C C . LEU A 1 84 ? -7.884 -3.857 17.068 1.00 91.81 84 LEU A C 1
ATOM 627 O O . LEU A 1 84 ? -6.773 -4.039 17.564 1.00 91.81 84 LEU A O 1
ATOM 631 N N . ASP A 1 85 ? -8.673 -2.834 17.389 1.00 90.44 85 ASP A N 1
ATOM 632 C CA . ASP A 1 85 ? -8.362 -1.806 18.392 1.00 90.44 85 ASP A CA 1
ATOM 633 C C . ASP A 1 85 ? -7.074 -1.013 18.112 1.00 90.44 85 ASP A C 1
ATOM 635 O O . ASP A 1 85 ? -6.501 -0.389 19.009 1.00 90.44 85 ASP A O 1
ATOM 639 N N . ARG A 1 86 ? -6.611 -1.019 16.855 1.00 92.06 86 ARG A N 1
ATOM 640 C CA . ARG A 1 86 ? -5.468 -0.229 16.394 1.00 92.06 86 ARG A CA 1
ATOM 641 C C . ARG A 1 86 ? -5.945 0.909 15.502 1.00 92.06 86 ARG A C 1
ATOM 643 O O . ARG A 1 86 ? -6.784 0.720 14.628 1.00 92.06 86 ARG A O 1
ATOM 650 N N . PHE A 1 87 ? -5.367 2.082 15.716 1.00 92.12 87 PHE A N 1
ATOM 651 C CA . PHE A 1 87 ? -5.592 3.290 14.929 1.00 92.12 87 PHE A CA 1
ATOM 652 C C . PHE A 1 87 ? -4.279 4.061 14.793 1.00 92.12 87 PHE A C 1
ATOM 654 O O . PHE A 1 87 ? -3.342 3.859 15.570 1.00 92.12 87 PHE A O 1
ATOM 661 N N . GLY A 1 88 ? -4.213 4.942 13.802 1.00 92.00 88 GLY A N 1
ATOM 662 C CA . GLY A 1 88 ? -3.012 5.695 13.457 1.00 92.00 88 GLY A CA 1
ATOM 663 C C . GLY A 1 88 ? -2.777 5.722 11.954 1.00 92.00 88 GLY A C 1
ATOM 664 O O . GLY A 1 88 ? -3.597 5.240 11.181 1.00 92.00 88 GLY A O 1
ATOM 665 N N . ALA A 1 89 ? -1.644 6.272 11.534 1.00 91.31 89 ALA A N 1
ATOM 666 C CA . ALA A 1 89 ? -1.291 6.382 10.125 1.00 91.31 89 ALA A CA 1
ATOM 667 C C . ALA A 1 89 ? 0.045 5.698 9.839 1.00 91.31 89 ALA A C 1
ATOM 669 O O . ALA A 1 89 ? 0.956 5.707 10.666 1.00 91.31 89 ALA A O 1
ATOM 670 N N . THR A 1 90 ? 0.168 5.117 8.651 1.00 92.38 90 THR A N 1
ATOM 671 C CA . THR A 1 90 ? 1.411 4.537 8.132 1.00 92.38 90 THR A CA 1
ATOM 672 C C . THR A 1 90 ? 1.620 5.009 6.704 1.00 92.38 90 THR A C 1
ATOM 674 O O . THR A 1 90 ? 0.664 5.112 5.935 1.00 92.38 90 THR A O 1
ATOM 677 N N . ARG A 1 91 ? 2.876 5.294 6.352 1.00 92.44 91 ARG A N 1
ATOM 678 C CA . ARG A 1 91 ? 3.273 5.691 5.001 1.00 92.44 91 ARG A CA 1
ATOM 679 C C . ARG A 1 91 ? 4.026 4.562 4.309 1.00 92.44 91 ARG A C 1
ATOM 681 O O . ARG A 1 91 ? 4.911 3.938 4.893 1.00 92.44 91 ARG A O 1
ATOM 688 N N . PHE A 1 92 ? 3.691 4.357 3.047 1.00 93.25 92 PHE A N 1
ATOM 689 C CA . PHE A 1 92 ? 4.277 3.365 2.165 1.00 93.25 92 PHE A CA 1
ATOM 690 C C . PHE A 1 92 ? 4.835 4.042 0.919 1.00 93.25 92 PHE A C 1
ATOM 692 O O . PHE A 1 92 ? 4.254 4.994 0.400 1.00 93.25 92 PHE A O 1
ATOM 699 N N . LEU A 1 93 ? 5.940 3.508 0.419 1.00 94.00 93 LEU A N 1
ATOM 700 C CA . LEU A 1 93 ? 6.411 3.712 -0.938 1.00 94.00 93 LEU A CA 1
ATOM 701 C C . LEU A 1 93 ? 5.944 2.512 -1.761 1.00 94.00 93 LEU A C 1
ATOM 703 O O . LEU A 1 93 ? 6.317 1.376 -1.486 1.00 94.00 93 LEU A O 1
ATOM 707 N N . VAL A 1 94 ? 5.093 2.760 -2.749 1.00 94.81 94 VAL A N 1
ATOM 708 C CA . VAL A 1 94 ? 4.536 1.726 -3.622 1.00 94.81 94 VAL A CA 1
ATOM 709 C C . VAL A 1 94 ? 5.234 1.785 -4.972 1.00 94.81 94 VAL A C 1
ATOM 711 O O . VAL A 1 94 ? 5.317 2.854 -5.580 1.00 94.81 94 VAL A O 1
ATOM 714 N N . ARG A 1 95 ? 5.706 0.641 -5.466 1.00 94.75 95 ARG A N 1
ATOM 715 C CA . ARG A 1 95 ? 6.262 0.484 -6.818 1.00 94.75 95 ARG A CA 1
ATOM 716 C C . ARG A 1 95 ? 5.475 -0.568 -7.578 1.00 94.75 95 ARG A C 1
ATOM 718 O O . ARG A 1 95 ? 5.030 -1.549 -6.990 1.00 94.75 95 ARG A O 1
ATOM 725 N N . ALA A 1 96 ? 5.339 -0.383 -8.883 1.00 92.69 96 ALA A N 1
ATOM 726 C CA . ALA A 1 96 ? 4.949 -1.461 -9.772 1.00 92.69 96 ALA A CA 1
ATOM 727 C C . ALA A 1 96 ? 6.214 -2.157 -10.283 1.00 92.69 96 ALA A C 1
ATOM 729 O O . ALA A 1 96 ? 7.207 -1.488 -10.582 1.00 92.69 96 ALA A O 1
ATOM 730 N N . ARG A 1 97 ? 6.169 -3.483 -10.377 1.00 91.38 97 ARG A N 1
ATOM 731 C CA . ARG A 1 97 ? 7.260 -4.323 -10.856 1.00 91.38 97 ARG A CA 1
ATOM 732 C C . ARG A 1 97 ? 6.761 -5.273 -11.936 1.00 91.38 97 ARG A C 1
ATOM 734 O O . ARG A 1 97 ? 5.746 -5.936 -11.730 1.00 91.38 97 ARG A O 1
ATOM 741 N N . ASP A 1 98 ? 7.464 -5.347 -13.057 1.00 90.44 98 ASP A N 1
ATOM 742 C CA . ASP A 1 98 ? 7.216 -6.340 -14.100 1.00 90.44 98 ASP A CA 1
ATOM 743 C C . ASP A 1 98 ? 8.245 -7.488 -14.094 1.00 90.44 98 ASP A C 1
ATOM 745 O O . ASP A 1 98 ? 9.115 -7.574 -13.222 1.00 90.44 98 ASP A O 1
ATOM 749 N N . ASN A 1 99 ? 8.109 -8.420 -15.040 1.00 88.44 99 ASN A N 1
ATOM 750 C CA . ASN A 1 99 ? 9.000 -9.569 -15.206 1.00 88.44 99 ASN A CA 1
ATOM 751 C C . ASN A 1 99 ? 9.794 -9.557 -16.527 1.00 88.44 99 ASN A C 1
ATOM 753 O O . ASN A 1 99 ? 10.187 -10.621 -17.012 1.00 88.44 99 ASN A O 1
ATOM 757 N N . GLY A 1 100 ? 10.012 -8.385 -17.129 1.00 84.88 100 GLY A N 1
ATOM 758 C CA . GLY A 1 100 ? 10.708 -8.252 -18.409 1.00 84.88 100 GLY A CA 1
ATOM 759 C C . GLY A 1 100 ? 12.237 -8.347 -18.337 1.00 84.88 100 GLY A C 1
ATOM 760 O O . GLY 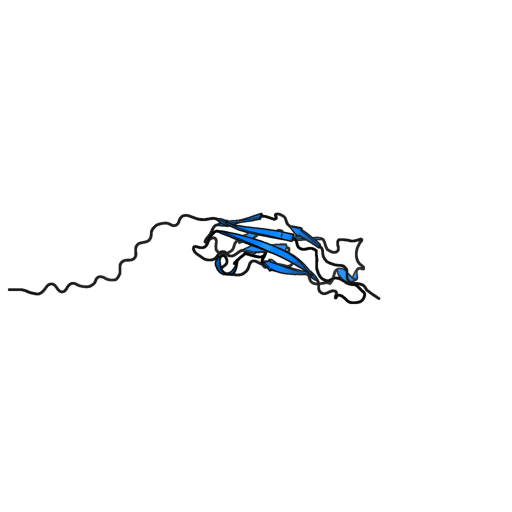A 1 100 ? 12.878 -8.661 -19.346 1.00 84.88 100 GLY A O 1
ATOM 76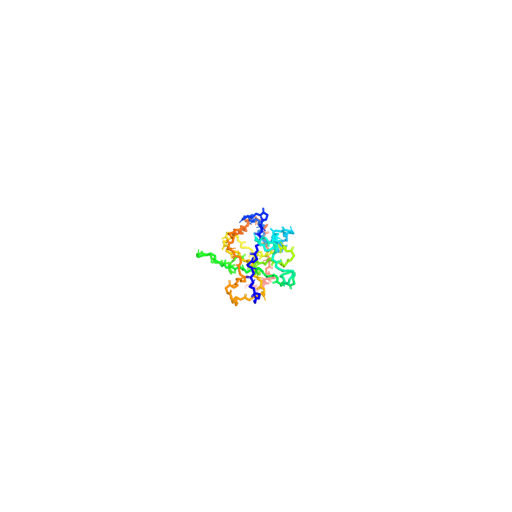1 N N . GLY A 1 101 ? 12.814 -8.151 -17.151 1.00 86.00 101 GLY A N 1
ATOM 762 C CA . GLY A 1 101 ? 14.234 -8.286 -16.837 1.00 86.00 101 GLY A CA 1
ATOM 763 C C . GLY A 1 101 ? 15.075 -7.029 -17.108 1.00 86.00 101 GLY A C 1
ATOM 764 O O . GLY A 1 101 ? 14.773 -6.202 -17.962 1.00 86.00 101 GLY A O 1
ATOM 765 N N . THR A 1 102 ? 16.231 -6.929 -16.446 1.00 87.56 102 THR A N 1
ATOM 766 C CA . THR A 1 102 ? 17.109 -5.737 -16.490 1.00 87.56 102 THR A CA 1
ATOM 767 C C . THR A 1 102 ? 18.254 -5.805 -17.512 1.00 87.56 102 THR A C 1
ATOM 769 O O . THR A 1 102 ? 19.122 -4.929 -17.584 1.00 87.56 102 THR A O 1
ATOM 772 N N . ALA A 1 103 ? 18.293 -6.857 -18.335 1.00 84.25 103 ALA A N 1
ATOM 773 C CA . ALA A 1 103 ? 19.333 -7.033 -19.345 1.00 84.25 103 ALA A CA 1
ATOM 774 C C . ALA A 1 103 ? 19.304 -5.910 -20.398 1.00 84.25 103 ALA A C 1
ATOM 776 O O . ALA A 1 103 ? 18.255 -5.353 -20.712 1.00 84.25 103 ALA A O 1
ATOM 777 N N . ASN A 1 104 ? 20.465 -5.604 -20.988 1.00 82.62 104 ASN A N 1
ATOM 778 C CA . ASN A 1 104 ? 20.619 -4.571 -22.024 1.00 82.62 104 ASN A CA 1
ATOM 779 C C . ASN A 1 104 ? 20.154 -3.161 -21.596 1.00 82.62 104 ASN A C 1
ATOM 781 O O . ASN A 1 104 ? 19.801 -2.355 -22.454 1.00 82.62 104 ASN A O 1
ATOM 785 N N . GLY A 1 105 ? 20.160 -2.863 -20.291 1.00 83.44 105 GLY A N 1
ATOM 786 C CA . GLY A 1 105 ? 19.673 -1.590 -19.751 1.00 83.44 105 GLY A CA 1
ATOM 787 C C . GLY A 1 105 ? 18.161 -1.544 -19.524 1.00 83.44 105 GLY A C 1
ATOM 788 O O . GLY A 1 105 ? 17.610 -0.452 -19.418 1.00 83.44 105 GLY A O 1
ATOM 789 N N . GLY A 1 106 ? 17.497 -2.704 -19.476 1.00 84.94 106 GLY A N 1
ATOM 790 C CA . GLY A 1 106 ? 16.089 -2.796 -19.107 1.00 84.94 106 GLY A CA 1
ATOM 791 C C . GLY A 1 106 ? 15.837 -2.439 -17.641 1.00 84.94 106 GLY A C 1
ATOM 792 O O . GLY A 1 106 ? 16.753 -2.465 -16.815 1.00 84.94 106 GLY A O 1
ATOM 793 N N . SER A 1 107 ? 14.589 -2.123 -17.314 1.00 88.50 107 SER A N 1
ATOM 794 C CA . SER A 1 107 ? 14.170 -1.779 -15.954 1.00 88.50 107 SER A CA 1
ATOM 795 C C . SER A 1 107 ? 12.841 -2.439 -15.638 1.00 88.50 107 SER A C 1
ATOM 797 O O . SER A 1 107 ? 11.901 -2.252 -16.396 1.00 88.50 107 SER A O 1
ATOM 799 N N . ASP A 1 108 ? 12.763 -3.139 -14.508 1.00 90.31 108 ASP A N 1
ATOM 800 C CA . ASP A 1 108 ? 11.550 -3.861 -14.094 1.00 90.31 108 ASP A CA 1
ATOM 801 C C . ASP A 1 108 ? 10.664 -3.018 -13.172 1.00 90.31 108 ASP A C 1
ATOM 803 O O . ASP A 1 108 ? 9.524 -3.381 -12.916 1.00 90.31 108 ASP A O 1
ATOM 807 N N . GLU A 1 109 ? 11.180 -1.912 -12.626 1.00 91.56 109 GLU A N 1
ATOM 808 C CA . GLU A 1 109 ? 10.511 -1.149 -11.570 1.00 91.56 109 GLU A CA 1
ATOM 809 C C . GLU A 1 109 ? 10.092 0.245 -12.019 1.00 91.56 109 GLU A C 1
ATOM 811 O O . GLU A 1 109 ? 10.845 0.972 -12.674 1.00 91.56 109 GLU A O 1
ATOM 816 N N . SER A 1 110 ? 8.899 0.648 -11.590 1.00 91.56 110 SER A N 1
ATOM 817 C CA . SER A 1 110 ? 8.433 2.021 -11.716 1.00 91.56 110 SER A CA 1
ATOM 818 C C . SER A 1 110 ? 9.114 2.948 -10.694 1.00 91.56 110 SER A C 1
ATOM 820 O O . SER A 1 110 ? 9.612 2.504 -9.650 1.00 91.56 110 SER A O 1
ATOM 822 N N . PRO A 1 111 ? 9.038 4.275 -10.899 1.00 91.06 111 PRO A N 1
ATOM 823 C CA . PRO A 1 111 ? 9.204 5.226 -9.806 1.00 91.06 111 PRO A CA 1
ATOM 824 C C . PRO A 1 111 ? 8.264 4.896 -8.635 1.00 91.06 111 PRO A C 1
ATOM 826 O O . PRO A 1 111 ? 7.151 4.404 -8.848 1.00 91.06 111 PRO A O 1
ATOM 829 N N . ALA A 1 112 ? 8.708 5.170 -7.406 1.00 92.94 112 ALA A N 1
ATOM 830 C CA . ALA A 1 112 ? 7.890 4.978 -6.213 1.00 92.94 112 ALA A CA 1
ATOM 831 C C . ALA A 1 112 ? 6.812 6.064 -6.082 1.00 92.94 112 ALA A C 1
ATOM 833 O O . ALA A 1 112 ? 7.062 7.241 -6.350 1.00 92.94 112 ALA A O 1
ATOM 834 N N . VAL A 1 113 ? 5.636 5.670 -5.599 1.00 93.56 113 VAL A N 1
ATOM 835 C CA . VAL A 1 113 ? 4.517 6.552 -5.248 1.00 93.56 113 VAL A CA 1
ATOM 836 C C . VAL A 1 113 ? 4.295 6.492 -3.741 1.00 93.56 113 VAL A C 1
ATOM 838 O O . VAL A 1 113 ? 4.253 5.408 -3.165 1.00 93.56 113 VAL A O 1
ATOM 841 N N . ASN A 1 114 ? 4.144 7.647 -3.091 1.00 93.81 114 ASN A N 1
ATOM 842 C CA . ASN A 1 114 ? 3.795 7.689 -1.672 1.00 93.81 114 ASN A CA 1
ATOM 843 C C . ASN A 1 114 ? 2.315 7.343 -1.477 1.00 93.81 114 ASN A C 1
ATOM 845 O O . ASN A 1 114 ? 1.453 7.866 -2.181 1.00 93.81 114 ASN A O 1
ATOM 849 N N . LEU A 1 115 ? 2.038 6.501 -0.486 1.00 95.12 115 LEU A N 1
ATOM 850 C CA . LEU A 1 115 ? 0.700 6.143 -0.044 1.00 95.12 115 LEU A CA 1
ATOM 851 C C . LEU A 1 115 ? 0.628 6.226 1.481 1.00 95.12 115 LEU A C 1
ATOM 853 O O . LEU A 1 115 ? 1.309 5.482 2.183 1.00 95.12 115 LEU A O 1
ATOM 857 N N . THR A 1 116 ? -0.225 7.097 2.002 1.00 94.50 116 THR A N 1
ATOM 858 C CA . THR A 1 116 ? -0.589 7.127 3.416 1.00 94.50 116 THR A CA 1
ATOM 859 C C . THR A 1 116 ? -1.866 6.324 3.618 1.00 94.50 116 THR A C 1
ATOM 861 O O . THR A 1 116 ? -2.890 6.609 2.999 1.00 94.50 116 THR A O 1
ATOM 864 N N . ILE A 1 117 ? -1.838 5.350 4.523 1.00 94.94 117 ILE A N 1
ATOM 865 C CA . ILE A 1 117 ? -3.050 4.690 5.012 1.00 94.94 117 ILE A CA 1
ATOM 866 C C . ILE A 1 117 ? -3.300 5.171 6.440 1.00 94.94 117 ILE A C 1
ATOM 868 O O . ILE A 1 117 ? -2.477 4.950 7.330 1.00 94.94 117 ILE A O 1
ATOM 872 N N . ASN A 1 118 ? -4.434 5.836 6.641 1.00 94.38 118 ASN A N 1
ATOM 873 C CA . ASN A 1 118 ? -4.919 6.313 7.927 1.00 94.38 118 ASN A CA 1
ATOM 874 C C . ASN A 1 118 ? -6.024 5.388 8.442 1.00 94.38 118 ASN A C 1
ATOM 876 O O . ASN A 1 118 ? -7.097 5.293 7.848 1.00 94.38 118 ASN A O 1
ATOM 880 N N . VAL A 1 119 ? -5.767 4.730 9.566 1.00 94.81 119 VAL A N 1
ATOM 881 C CA . VAL A 1 119 ? -6.773 3.970 10.297 1.00 94.81 119 VAL A CA 1
ATOM 882 C C . VAL A 1 119 ? -7.413 4.879 11.339 1.00 94.81 119 VAL A C 1
ATOM 884 O O . VAL A 1 119 ? -6.775 5.236 12.334 1.00 94.81 119 VAL A O 1
ATOM 887 N N . SER A 1 120 ? -8.667 5.271 11.114 1.00 94.00 120 SER A N 1
ATOM 888 C CA . SER A 1 120 ? -9.376 6.202 11.990 1.00 94.00 120 SER A CA 1
ATOM 889 C C . SER A 1 120 ? -9.969 5.510 13.217 1.00 94.00 120 SER A C 1
ATOM 891 O O . SER A 1 120 ? -10.435 4.371 13.172 1.00 94.00 120 SER A O 1
ATOM 893 N N . PHE A 1 121 ? -9.938 6.210 14.350 1.00 92.75 121 PHE A N 1
ATOM 894 C CA . PHE A 1 121 ? -10.497 5.709 15.602 1.00 92.75 121 PHE A CA 1
ATOM 895 C C . PHE A 1 121 ? -12.028 5.587 15.523 1.00 92.75 121 PHE A C 1
ATOM 897 O O . PHE A 1 121 ? -12.715 6.483 15.036 1.00 92.75 121 PHE A O 1
ATOM 904 N N . VAL A 1 122 ? -12.567 4.502 16.082 1.00 90.12 122 VAL A N 1
ATOM 905 C CA . VAL A 1 122 ? -14.006 4.212 16.158 1.00 90.12 122 VAL A CA 1
ATOM 906 C C . VAL A 1 122 ? -14.352 3.879 17.601 1.00 90.12 122 VAL A C 1
ATOM 908 O O . VAL A 1 122 ? -13.918 2.856 18.130 1.00 90.12 122 VAL A O 1
ATOM 911 N N . ASN A 1 123 ? -15.163 4.718 18.242 1.00 87.94 123 ASN A N 1
ATOM 912 C CA . ASN A 1 123 ? -15.565 4.488 19.625 1.00 87.94 123 ASN A CA 1
ATOM 913 C C . ASN A 1 123 ? -16.350 3.172 19.774 1.00 87.94 123 ASN A C 1
ATOM 915 O O . ASN A 1 123 ? -17.352 2.957 19.089 1.00 87.94 123 ASN A O 1
ATOM 919 N N . GLN A 1 124 ? -15.921 2.310 20.696 1.00 81.69 124 GLN A N 1
ATOM 920 C CA . GLN A 1 124 ? -16.570 1.030 20.972 1.00 81.69 124 GLN A CA 1
ATOM 921 C C . GLN A 1 124 ? -17.514 1.123 22.172 1.00 81.69 124 GLN A C 1
ATOM 923 O O . GLN A 1 124 ? -17.266 1.846 23.137 1.00 81.69 124 GLN A O 1
ATOM 928 N N . LYS A 1 125 ? -18.606 0.351 22.136 1.00 82.75 125 LYS A N 1
ATOM 929 C CA . LYS A 1 125 ? -19.530 0.255 23.272 1.00 82.75 125 LYS A CA 1
ATOM 930 C C . LYS A 1 125 ? -18.849 -0.427 24.473 1.00 82.75 125 LYS A C 1
ATOM 932 O O . LYS A 1 125 ? -18.137 -1.412 24.268 1.00 82.75 125 LYS A O 1
ATOM 937 N N . PRO A 1 126 ? -19.116 0.009 25.717 1.00 83.69 126 PRO A N 1
ATOM 938 C CA . PRO A 1 126 ? -18.681 -0.723 26.902 1.00 83.69 126 PRO A CA 1
ATOM 939 C C . PRO A 1 126 ? -19.215 -2.162 26.895 1.00 83.69 126 PRO A C 1
ATOM 941 O O . PRO A 1 126 ? -20.353 -2.407 26.485 1.00 83.69 126 PRO A O 1
ATOM 944 N N . THR A 1 127 ? -18.415 -3.114 27.377 1.00 82.12 127 THR A N 1
ATOM 945 C CA . THR A 1 127 ? -18.836 -4.510 27.567 1.00 82.12 127 THR A CA 1
ATOM 946 C C . THR A 1 127 ? -18.606 -4.940 29.015 1.00 82.12 127 THR A C 1
ATOM 948 O O . THR A 1 127 ? -17.661 -4.496 29.665 1.00 82.12 127 THR A O 1
ATOM 951 N N . PHE A 1 128 ? -19.498 -5.782 29.541 1.00 80.94 128 PHE A N 1
ATOM 952 C CA . PHE A 1 128 ? -19.408 -6.340 30.889 1.00 80.94 128 PHE A CA 1
ATOM 953 C C . PHE A 1 128 ? -19.530 -7.861 30.804 1.00 80.94 128 PHE A C 1
ATOM 955 O O . PHE A 1 128 ? -20.473 -8.369 30.201 1.00 80.94 128 PHE A O 1
ATOM 962 N N . SER A 1 129 ? -18.575 -8.584 31.393 1.00 80.94 129 SER A N 1
ATOM 963 C CA . SER A 1 129 ? -18.585 -10.047 31.468 1.00 80.94 129 SER A CA 1
ATOM 964 C C . SER A 1 129 ? -18.512 -10.470 32.932 1.00 80.94 129 SER A C 1
ATOM 966 O O . SER A 1 129 ? -17.518 -10.208 33.613 1.00 80.94 129 SER A O 1
ATOM 968 N N . MET A 1 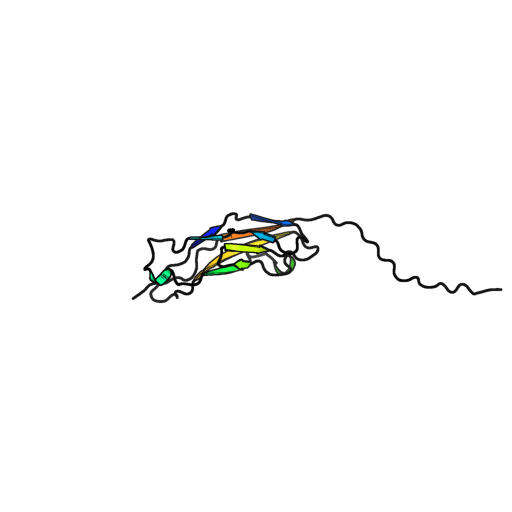130 ? -19.582 -11.090 33.434 1.00 75.56 130 MET A N 1
ATOM 969 C CA . MET A 1 130 ? -19.602 -11.661 34.781 1.00 75.56 130 MET A CA 1
ATOM 970 C C . MET A 1 130 ? -18.850 -12.990 34.768 1.00 75.56 130 MET A C 1
ATOM 972 O O . MET A 1 130 ? -19.171 -13.887 33.990 1.00 75.56 130 MET A O 1
ATOM 976 N N . LYS A 1 131 ? -17.867 -13.147 35.659 1.00 74.81 131 LYS A N 1
ATOM 977 C CA . LYS A 1 131 ? -17.347 -14.483 35.981 1.00 74.81 131 LYS A CA 1
ATOM 978 C C . LYS A 1 131 ? -18.460 -15.272 36.686 1.00 74.81 131 LYS A C 1
ATOM 980 O O . LYS A 1 131 ? -19.181 -14.659 37.476 1.00 74.81 131 LYS A O 1
ATOM 985 N N . PRO A 1 132 ? -18.617 -16.587 36.427 1.00 73.44 132 PRO A N 1
ATOM 986 C CA . PRO A 1 132 ? -19.613 -17.383 37.130 1.00 73.44 132 PRO A CA 1
ATOM 987 C C . PRO A 1 132 ? -19.394 -17.238 38.635 1.00 73.44 132 PRO A C 1
ATOM 989 O O . PRO A 1 132 ? -18.260 -17.273 39.117 1.00 73.44 132 PRO A O 1
ATOM 992 N N . GLU A 1 133 ? -20.491 -16.976 39.335 1.00 69.88 133 GLU A N 1
ATOM 993 C CA . GLU A 1 133 ? -20.511 -16.523 40.718 1.00 69.88 133 GLU A CA 1
ATOM 994 C C . GLU A 1 133 ? -19.680 -17.447 41.614 1.00 69.88 133 GLU A C 1
ATOM 996 O O . GLU A 1 133 ? -19.903 -18.660 41.671 1.00 69.88 133 GLU A O 1
ATOM 1001 N N . ALA A 1 134 ? -18.724 -16.868 42.345 1.00 62.81 134 ALA A N 1
ATOM 1002 C CA . ALA A 1 134 ? -18.133 -17.549 43.481 1.00 62.81 134 ALA A CA 1
ATOM 1003 C C . ALA A 1 134 ? -19.255 -17.745 44.504 1.00 62.81 134 ALA A C 1
ATOM 1005 O O . ALA A 1 134 ? -19.699 -16.790 45.141 1.00 62.81 134 ALA A O 1
ATOM 1006 N N . ARG A 1 135 ? -19.753 -18.979 44.625 1.00 61.38 135 ARG A N 1
ATOM 1007 C CA . ARG A 1 135 ? -20.708 -19.342 45.671 1.00 61.38 135 ARG A CA 1
ATOM 1008 C C . ARG A 1 135 ? -20.046 -19.066 47.015 1.00 61.38 135 ARG A C 1
ATOM 1010 O O . ARG A 1 135 ? -19.188 -19.829 47.451 1.00 61.38 135 ARG A O 1
ATOM 1017 N N . VAL A 1 136 ? -20.441 -17.981 47.672 1.00 64.50 136 VAL A N 1
ATOM 1018 C CA . VAL A 1 136 ? -20.135 -17.796 49.088 1.00 64.50 136 VAL A CA 1
ATOM 1019 C C . VAL A 1 136 ? -20.963 -18.843 49.825 1.00 64.50 136 VAL A C 1
ATOM 1021 O O . VAL A 1 136 ? -22.181 -18.712 49.932 1.00 64.50 136 VAL A O 1
ATOM 1024 N N . LEU A 1 137 ? -20.323 -19.921 50.287 1.00 61.75 137 LEU A N 1
ATOM 1025 C CA . LEU A 1 137 ? -20.940 -20.834 51.244 1.00 61.75 137 LEU A CA 1
ATOM 1026 C C . LEU A 1 137 ? -21.080 -20.077 52.567 1.00 61.75 137 LEU A C 1
ATOM 1028 O O . LEU A 1 137 ? -20.174 -20.075 53.396 1.00 61.75 137 LEU A O 1
ATOM 1032 N N . GLN A 1 138 ? -22.209 -19.398 52.757 1.00 58.19 138 GLN A N 1
ATOM 1033 C CA . GLN A 1 138 ? -22.599 -18.916 54.073 1.00 58.19 138 GLN A CA 1
ATOM 1034 C C . GLN A 1 138 ? -23.127 -20.109 54.864 1.00 58.19 138 GLN A C 1
ATOM 1036 O O . GLN A 1 138 ? -24.309 -20.431 54.811 1.00 58.19 138 GLN A O 1
ATOM 1041 N N . ASN A 1 139 ? -22.231 -20.790 55.573 1.00 61.53 139 ASN A N 1
ATOM 1042 C CA . ASN A 1 139 ? -22.624 -21.530 56.760 1.00 61.53 139 ASN A CA 1
ATOM 1043 C C . ASN A 1 139 ? -21.494 -21.497 57.793 1.00 61.53 139 ASN A C 1
ATOM 1045 O O . ASN A 1 139 ? -20.701 -22.426 57.902 1.00 61.53 139 ASN A O 1
ATOM 1049 N N . ALA A 1 140 ? -21.429 -20.406 58.550 1.00 60.41 140 ALA A N 1
ATOM 1050 C CA . ALA A 1 140 ? -20.873 -20.428 59.895 1.00 60.41 140 ALA A CA 1
ATOM 1051 C C . ALA A 1 140 ? -22.012 -20.012 60.828 1.00 60.41 140 ALA A C 1
ATOM 1053 O O . ALA A 1 140 ? -22.184 -18.841 61.153 1.00 60.41 140 ALA A O 1
ATOM 1054 N N . GLY A 1 141 ? -22.878 -20.985 61.111 1.00 65.38 141 GLY A N 1
ATOM 1055 C CA . GLY A 1 141 ? -23.906 -20.873 62.131 1.00 65.38 141 GLY A CA 1
ATOM 1056 C C . GLY A 1 141 ? -23.337 -21.128 63.528 1.00 65.38 141 GLY A C 1
ATOM 1057 O O . GLY A 1 141 ? -22.439 -21.957 63.679 1.00 65.38 141 GLY A O 1
ATOM 1058 N N . ASN A 1 142 ? -23.988 -20.458 64.485 1.00 45.56 142 ASN A N 1
ATOM 1059 C CA . ASN A 1 142 ? -23.949 -20.542 65.953 1.00 45.56 142 ASN A CA 1
ATOM 1060 C C . ASN A 1 142 ? -22.756 -19.938 66.706 1.00 45.56 142 ASN A C 1
ATOM 1062 O O . ASN A 1 142 ? -21.670 -20.553 66.731 1.00 45.56 142 ASN A O 1
#

Organism: NCBI:txid464990

pLDDT: mean 84.1, std 12.77, range [42.28, 97.0]

Secondary structure (DSSP, 8-state):
---PPPPEEEES-SEEEEETT---EEETT-EEEE--SSS---GGGTT---EEEEEEPTT--GGGTEEEEEEE-TTS-EEEEEPTT--EEEEEEEEEE-SS-SGGG---BPPPEEEEEEEE--PPPP---PPPP---------

Sequence (142 aa):
THVNQAPSFGTQSQDVEVPQNSGGTEFAGFATPNKWASMKGPPNEDVQALEFVFEYAEGSDPALLFADAPVIFSNGTLVVRPALDRFGATRFLVRARDNGGTANGGSDESPAVNLTINVSFVNQKPTFSMKPEARVLQNAGN

Radius of gyration: 24.14 Å; chains: 1; bounding box: 45×31×95 Å